Protein AF-A0A2V1BED7-F1 (afdb_monomer)

Foldseek 3Di:
DDPVVVQVVQQVVCVVVVHPDRGDPVCVVVVVVVVVCVVPVVVNVVVCVVPDPD

Structure (mmCIF, N/CA/C/O backbone):
data_AF-A0A2V1BED7-F1
#
_entry.id   AF-A0A2V1BED7-F1
#
loop_
_atom_site.group_PDB
_atom_site.id
_atom_site.type_symbol
_atom_site.label_atom_id
_atom_site.label_alt_id
_atom_site.label_comp_id
_atom_site.label_asym_id
_atom_site.label_entity_id
_atom_site.label_seq_id
_atom_site.pdbx_PDB_ins_code
_atom_site.Cartn_x
_atom_site.Cartn_y
_atom_site.Cartn_z
_atom_site.occupancy
_atom_site.B_iso_or_equiv
_atom_site.auth_seq_id
_atom_site.auth_comp_id
_atom_site.auth_asym_id
_atom_site.auth_atom_id
_atom_site.pdbx_PDB_model_num
ATOM 1 N N . MET A 1 1 ? -5.543 14.604 6.907 1.00 71.31 1 MET A N 1
ATOM 2 C CA . MET A 1 1 ? -6.175 13.302 7.230 1.00 71.31 1 MET A CA 1
ATOM 3 C C . MET A 1 1 ? -5.114 12.412 7.858 1.00 71.31 1 MET A C 1
ATOM 5 O O . MET A 1 1 ? -4.026 12.351 7.307 1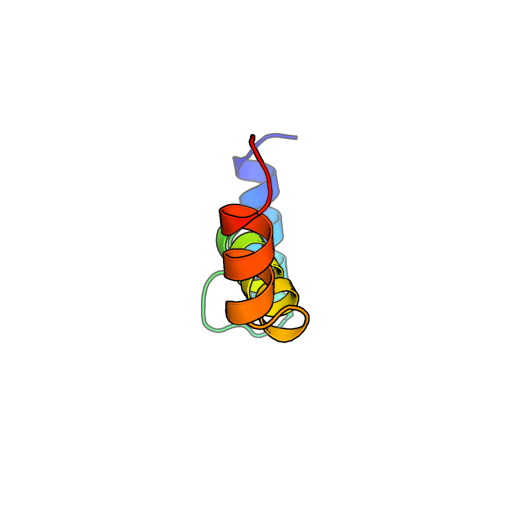.00 71.31 1 MET A O 1
ATOM 9 N N . THR A 1 2 ? -5.362 11.797 9.015 1.00 94.12 2 THR A N 1
ATOM 10 C CA . THR A 1 2 ? -4.352 10.947 9.671 1.00 94.12 2 THR A CA 1
ATOM 11 C C . THR A 1 2 ? -4.211 9.608 8.949 1.00 94.12 2 THR A C 1
AT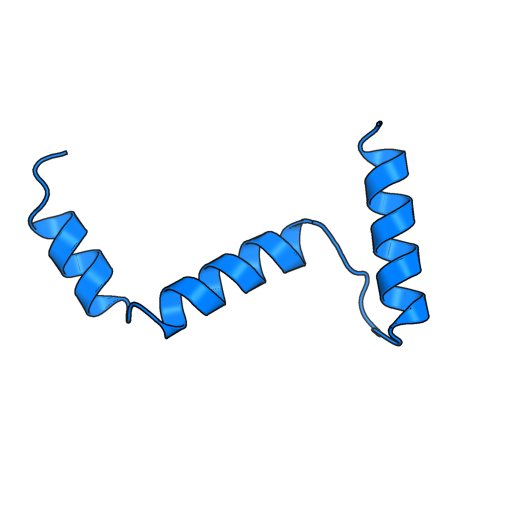OM 13 O O . THR A 1 2 ? -5.170 9.122 8.341 1.00 94.12 2 THR A O 1
ATOM 16 N N . TYR A 1 3 ? -3.037 8.977 9.058 1.00 90.38 3 TYR A N 1
ATOM 17 C CA . TYR A 1 3 ? -2.812 7.636 8.508 1.00 90.38 3 TYR A CA 1
ATOM 18 C C . TYR A 1 3 ? -3.819 6.615 9.058 1.00 90.38 3 TYR A C 1
ATOM 20 O O . TYR A 1 3 ? -4.323 5.780 8.315 1.00 90.38 3 TYR A O 1
ATOM 28 N N . SER A 1 4 ? -4.197 6.741 10.335 1.00 93.25 4 SER A N 1
ATOM 29 C CA . SER A 1 4 ? -5.217 5.898 10.968 1.00 93.25 4 SER A CA 1
ATOM 30 C C . SER A 1 4 ? -6.584 6.001 10.287 1.00 93.25 4 SER A C 1
ATOM 32 O O . SER A 1 4 ? -7.222 4.981 10.032 1.00 93.25 4 SER A O 1
ATOM 34 N N . LYS A 1 5 ? -7.017 7.215 9.926 1.00 96.25 5 LYS A N 1
ATOM 35 C CA . LYS A 1 5 ? -8.300 7.445 9.249 1.00 96.25 5 LYS A CA 1
ATOM 36 C C . LYS A 1 5 ? -8.273 6.926 7.808 1.00 96.25 5 LYS A C 1
ATOM 38 O O . LYS A 1 5 ? -9.242 6.333 7.350 1.00 96.25 5 LYS A O 1
ATOM 43 N N . TYR A 1 6 ? -7.143 7.079 7.121 1.00 93.50 6 TYR A N 1
ATOM 44 C CA . TYR A 1 6 ? -6.930 6.504 5.790 1.00 93.50 6 TYR A CA 1
ATOM 45 C C . TYR A 1 6 ? -6.941 4.966 5.806 1.00 93.50 6 TYR A C 1
ATOM 47 O O . TYR A 1 6 ? -7.679 4.345 5.044 1.00 93.50 6 TYR A O 1
ATOM 55 N N . ALA A 1 7 ? -6.199 4.344 6.725 1.00 93.81 7 ALA A N 1
ATOM 56 C CA . ALA A 1 7 ? -6.160 2.891 6.878 1.00 93.81 7 ALA A CA 1
ATOM 57 C C . ALA A 1 7 ? -7.527 2.301 7.267 1.00 93.81 7 ALA A C 1
ATOM 59 O O . ALA A 1 7 ? -7.866 1.198 6.839 1.00 93.81 7 ALA A O 1
ATOM 60 N N . PHE A 1 8 ? -8.324 3.039 8.048 1.00 94.31 8 PHE A N 1
ATOM 61 C CA . PHE A 1 8 ? -9.707 2.672 8.352 1.00 94.31 8 PHE A CA 1
ATOM 62 C C . PHE A 1 8 ? -10.569 2.601 7.084 1.00 94.31 8 PHE A C 1
ATOM 64 O O . PHE A 1 8 ? -11.237 1.591 6.860 1.00 94.31 8 PHE A O 1
ATOM 71 N N . TYR A 1 9 ? -10.515 3.627 6.229 1.00 95.31 9 TYR A N 1
ATOM 72 C CA . TYR A 1 9 ? -11.278 3.632 4.980 1.00 95.31 9 TYR A CA 1
ATOM 73 C C . TYR A 1 9 ? -10.830 2.545 4.005 1.00 95.31 9 TYR A C 1
ATOM 75 O O . TYR A 1 9 ? -11.684 1.915 3.393 1.00 95.31 9 TYR A O 1
ATOM 83 N N . LEU A 1 10 ? -9.526 2.271 3.900 1.00 95.31 10 LEU A N 1
ATOM 84 C CA . LEU A 1 10 ? -9.035 1.167 3.071 1.00 95.31 10 LEU A CA 1
ATOM 85 C C . LEU A 1 10 ? -9.561 -0.190 3.541 1.00 95.31 10 LEU A C 1
ATOM 87 O O . LEU A 1 10 ? -9.994 -0.994 2.724 1.00 95.31 10 LEU A O 1
ATOM 91 N N . ASN A 1 11 ? -9.564 -0.430 4.854 1.00 94.12 11 ASN A N 1
ATOM 92 C CA . ASN A 1 11 ? -10.105 -1.666 5.412 1.00 94.12 11 ASN A CA 1
ATOM 93 C C . ASN A 1 11 ? -11.597 -1.808 5.077 1.00 94.12 11 ASN A C 1
ATOM 95 O O . ASN A 1 11 ? -12.020 -2.844 4.575 1.00 94.12 11 ASN A O 1
ATOM 99 N N . ARG A 1 12 ? -12.377 -0.739 5.279 1.00 95.62 12 ARG A N 1
ATOM 100 C CA . ARG A 1 12 ? -13.799 -0.729 4.923 1.00 95.62 12 ARG A CA 1
ATOM 101 C C . ARG A 1 12 ? -14.020 -0.997 3.433 1.00 95.62 12 ARG A C 1
ATOM 103 O O . ARG A 1 12 ? -14.820 -1.859 3.106 1.00 95.62 12 ARG A O 1
ATOM 110 N N . LEU A 1 13 ? -13.276 -0.319 2.560 1.00 96.50 13 LEU A N 1
ATOM 111 C CA . LEU A 1 13 ? -13.342 -0.523 1.113 1.00 96.50 13 LEU A CA 1
ATOM 112 C C . LEU A 1 13 ? -13.068 -1.984 0.735 1.00 96.50 13 LEU A C 1
ATOM 114 O O . LEU A 1 13 ? -13.788 -2.546 -0.080 1.00 96.50 13 LEU A O 1
ATOM 118 N N . GLY A 1 14 ? -12.051 -2.604 1.342 1.00 95.62 14 G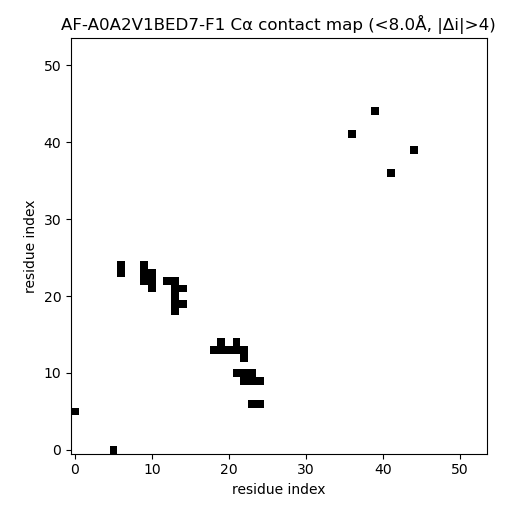LY A N 1
ATOM 119 C CA . GLY A 1 14 ? -11.732 -4.008 1.092 1.00 95.62 14 GLY A CA 1
ATOM 120 C C . GLY A 1 14 ? -12.855 -4.953 1.513 1.00 95.62 14 GLY A C 1
ATOM 121 O O . GLY A 1 14 ? -13.223 -5.835 0.744 1.00 95.62 14 GLY A O 1
ATOM 122 N N . ARG A 1 15 ? -13.455 -4.722 2.688 1.00 94.94 15 ARG A N 1
ATOM 123 C CA . ARG A 1 15 ? -14.602 -5.509 3.171 1.00 94.94 15 ARG A CA 1
ATOM 124 C C . ARG A 1 15 ? -15.826 -5.349 2.274 1.00 94.94 15 ARG A C 1
ATOM 126 O O . ARG A 1 15 ? -16.446 -6.347 1.931 1.00 94.94 15 ARG A O 1
ATOM 133 N N . ASP A 1 16 ? -16.142 -4.118 1.881 1.00 96.75 16 ASP A N 1
ATOM 134 C CA . ASP A 1 16 ? -17.289 -3.814 1.019 1.00 96.75 16 ASP A CA 1
ATOM 135 C C . ASP A 1 16 ? -17.097 -4.397 -0.399 1.00 96.75 16 ASP A C 1
ATOM 137 O O . ASP A 1 16 ? -18.067 -4.774 -1.050 1.00 96.75 16 ASP A O 1
ATOM 141 N N . ALA A 1 17 ? -15.848 -4.536 -0.859 1.00 95.44 17 ALA A N 1
ATOM 142 C CA . ALA A 1 17 ? -15.490 -5.201 -2.114 1.00 95.44 17 ALA A CA 1
ATOM 143 C C . ALA A 1 17 ? -15.413 -6.741 -2.015 1.00 95.44 17 ALA A C 1
ATOM 145 O O . ALA A 1 17 ? -15.137 -7.396 -3.018 1.00 95.44 17 ALA A O 1
ATOM 146 N N . GLY A 1 18 ? -15.629 -7.323 -0.829 1.00 96.25 18 GLY A N 1
ATOM 147 C CA . GLY A 1 18 ? -15.568 -8.772 -0.612 1.00 96.25 18 GLY A CA 1
ATOM 148 C C . GLY A 1 18 ? -14.152 -9.359 -0.604 1.00 96.25 18 GLY A C 1
ATOM 149 O O . GLY A 1 18 ? -13.990 -10.549 -0.858 1.00 96.25 18 GLY A O 1
ATOM 150 N N . LEU A 1 19 ? -13.122 -8.551 -0.333 1.00 93.62 19 LEU A N 1
ATOM 151 C CA . LEU A 1 19 ? -11.753 -9.050 -0.196 1.00 93.62 19 LEU A CA 1
ATOM 152 C C . LEU A 1 19 ? -11.597 -9.807 1.130 1.00 93.62 19 LEU A C 1
ATOM 154 O O . LEU A 1 19 ? -11.900 -9.267 2.195 1.00 93.62 19 LEU A O 1
ATOM 158 N N . GLU A 1 20 ? -11.092 -11.040 1.058 1.00 91.00 20 GLU A N 1
ATOM 159 C CA . GLU A 1 20 ? -10.770 -11.855 2.239 1.00 91.00 20 GLU A CA 1
ATOM 160 C C . GLU A 1 20 ? -9.621 -11.232 3.042 1.00 91.00 20 GLU A C 1
ATOM 162 O O . GLU A 1 20 ? -9.674 -11.142 4.271 1.00 91.00 20 GLU A O 1
ATOM 167 N N . ASP A 1 21 ? -8.614 -10.722 2.330 1.00 91.31 21 ASP A N 1
ATOM 168 C CA . ASP A 1 21 ? -7.460 -10.056 2.915 1.00 91.31 21 ASP A CA 1
ATOM 169 C C . ASP A 1 21 ? -7.665 -8.551 3.085 1.00 91.31 21 ASP A C 1
ATOM 171 O O . ASP A 1 21 ? -8.293 -7.851 2.282 1.00 91.31 21 ASP A O 1
ATOM 175 N N . LYS A 1 22 ? -7.042 -8.009 4.136 1.00 90.31 22 LYS A N 1
ATOM 176 C CA . LYS A 1 22 ? -7.101 -6.579 4.430 1.00 90.31 22 LYS A CA 1
ATOM 177 C C . LYS A 1 22 ? -6.430 -5.768 3.324 1.00 90.31 22 LYS A C 1
ATOM 179 O O . LYS A 1 22 ? -5.218 -5.838 3.120 1.00 90.31 22 LYS A O 1
ATOM 184 N N . LEU A 1 23 ? -7.203 -4.878 2.712 1.00 93.44 23 LEU A N 1
ATOM 185 C CA . LEU A 1 23 ? -6.679 -3.903 1.768 1.00 93.44 23 LEU A CA 1
ATOM 186 C C . LEU A 1 23 ? -5.794 -2.874 2.491 1.00 93.44 23 LEU A C 1
ATOM 188 O O . LEU A 1 23 ? -6.220 -2.191 3.427 1.00 93.44 23 LEU A O 1
ATOM 192 N N . THR A 1 24 ? -4.542 -2.761 2.049 1.00 93.00 24 THR A N 1
ATOM 193 C CA . THR A 1 24 ? -3.548 -1.834 2.608 1.00 93.00 24 THR A CA 1
ATOM 194 C C . THR A 1 24 ? -3.003 -0.902 1.534 1.00 93.00 24 THR A C 1
ATOM 196 O O . THR A 1 24 ? -3.103 -1.165 0.337 1.00 93.00 24 THR A O 1
ATOM 199 N N . SER A 1 25 ? -2.362 0.186 1.959 1.00 91.19 25 SER A N 1
ATOM 200 C CA . SER A 1 25 ? -1.631 1.091 1.062 1.00 91.19 25 SER A CA 1
ATOM 201 C C . SER A 1 25 ? -0.572 0.363 0.227 1.00 91.19 25 SER A C 1
ATOM 203 O O . SER A 1 25 ? -0.330 0.715 -0.929 1.00 91.19 25 SER A O 1
ATOM 205 N N . TYR A 1 26 ? 0.027 -0.692 0.788 1.00 92.56 26 TYR A N 1
ATOM 206 C CA . TYR A 1 26 ? 1.005 -1.529 0.106 1.00 92.56 26 TYR A CA 1
ATOM 207 C C . TYR A 1 26 ? 0.417 -2.224 -1.129 1.00 92.56 26 TYR A C 1
ATOM 209 O O . TYR A 1 26 ? 1.095 -2.277 -2.155 1.00 92.56 26 TYR A O 1
ATOM 217 N N . CYS A 1 27 ? -0.838 -2.687 -1.071 1.00 92.12 27 CYS A N 1
ATOM 218 C CA . CYS A 1 27 ? -1.512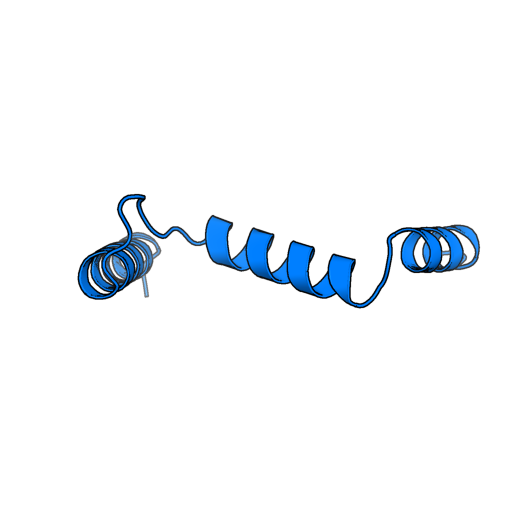 -3.353 -2.190 1.00 92.12 27 CYS A CA 1
ATOM 219 C C . CYS A 1 27 ? -1.547 -2.460 -3.437 1.00 92.12 27 CYS A C 1
ATOM 221 O O . CYS A 1 27 ? -1.231 -2.921 -4.529 1.00 92.12 27 CYS A O 1
ATOM 223 N N . PHE A 1 28 ? -1.829 -1.164 -3.273 1.00 91.88 28 PHE A N 1
ATOM 224 C CA . PHE A 1 28 ? -1.830 -0.202 -4.380 1.00 91.88 28 PHE A CA 1
ATOM 225 C C . PHE A 1 28 ? -0.430 0.056 -4.926 1.00 91.88 28 PHE A C 1
ATOM 227 O O . PHE A 1 28 ? -0.231 0.058 -6.138 1.00 91.88 28 PHE A O 1
ATOM 234 N N . ARG A 1 29 ? 0.560 0.236 -4.044 1.00 92.56 29 ARG A N 1
ATOM 235 C CA . ARG A 1 29 ? 1.949 0.450 -4.470 1.00 92.56 29 ARG A CA 1
ATOM 236 C C . ARG A 1 29 ? 2.479 -0.751 -5.255 1.00 92.56 29 ARG A C 1
ATOM 238 O O . ARG A 1 29 ? 3.099 -0.568 -6.298 1.00 92.56 29 ARG A O 1
ATOM 245 N N . ARG A 1 30 ? 2.227 -1.970 -4.768 1.00 93.75 30 ARG A N 1
ATOM 246 C CA . ARG A 1 30 ? 2.647 -3.208 -5.436 1.00 93.75 30 ARG A CA 1
ATOM 247 C C . ARG A 1 30 ? 1.853 -3.457 -6.716 1.00 93.75 30 ARG A C 1
ATOM 249 O O . ARG A 1 30 ? 2.462 -3.797 -7.718 1.00 93.75 30 ARG A O 1
ATOM 256 N N . GLY A 1 31 ? 0.540 -3.233 -6.702 1.00 92.81 31 GLY A N 1
ATOM 257 C CA . GLY A 1 31 ? -0.310 -3.338 -7.888 1.00 92.81 31 GLY A CA 1
ATOM 258 C C . GLY A 1 31 ? 0.117 -2.379 -8.998 1.00 92.81 31 GLY A C 1
ATOM 259 O O . GLY A 1 31 ? 0.225 -2.789 -10.147 1.00 92.81 31 GLY A O 1
ATOM 260 N N . CYS A 1 32 ? 0.459 -1.136 -8.648 1.00 91.19 32 CYS A N 1
ATOM 261 C CA . CYS A 1 32 ? 0.990 -0.153 -9.591 1.00 91.19 32 CYS A CA 1
ATOM 262 C C . CYS A 1 32 ? 2.346 -0.587 -10.168 1.00 91.19 32 CYS A C 1
ATOM 264 O O . CYS A 1 32 ? 2.519 -0.577 -11.381 1.00 91.19 32 CYS A O 1
ATOM 266 N N . ALA A 1 33 ? 3.277 -1.041 -9.321 1.00 88.75 33 ALA A N 1
ATOM 267 C CA . ALA A 1 33 ? 4.563 -1.563 -9.784 1.00 88.75 33 ALA A CA 1
ATOM 268 C C . ALA A 1 33 ? 4.385 -2.757 -10.736 1.00 88.75 33 ALA A C 1
ATOM 270 O O . ALA A 1 33 ? 4.950 -2.748 -11.819 1.00 88.75 33 ALA A O 1
ATOM 271 N N . ASN A 1 34 ? 3.530 -3.722 -10.385 1.00 89.69 34 ASN A N 1
ATOM 272 C CA . ASN A 1 34 ? 3.242 -4.875 -11.238 1.00 89.69 34 ASN A CA 1
ATOM 273 C C . ASN A 1 34 ? 2.606 -4.461 -12.579 1.00 89.69 34 ASN A C 1
ATOM 275 O O . ASN A 1 34 ? 2.928 -5.040 -13.612 1.00 89.69 34 ASN A O 1
ATOM 279 N N . ALA A 1 35 ? 1.715 -3.464 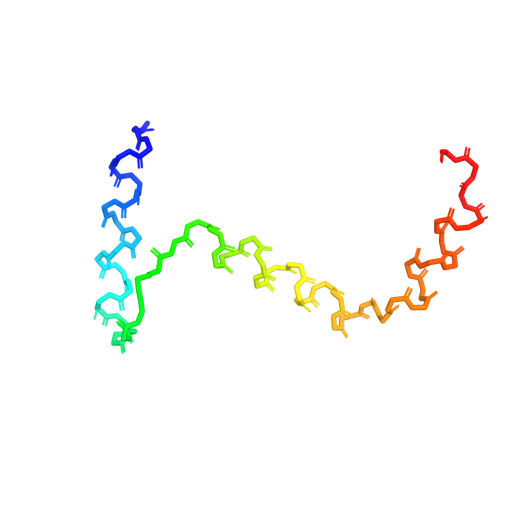-12.582 1.00 90.19 35 ALA A N 1
ATOM 280 C CA . ALA A 1 35 ? 1.115 -2.944 -13.809 1.00 90.19 35 ALA A CA 1
ATOM 281 C C . ALA A 1 35 ? 2.167 -2.268 -14.703 1.00 90.19 35 ALA A C 1
ATOM 283 O O . ALA A 1 35 ? 2.208 -2.527 -15.903 1.00 90.19 35 ALA A O 1
ATOM 284 N N . ILE A 1 36 ? 3.061 -1.466 -14.118 1.00 85.69 36 ILE A N 1
ATOM 285 C CA . ILE A 1 36 ? 4.185 -0.850 -14.836 1.00 85.69 36 ILE A CA 1
ATOM 286 C C . ILE A 1 36 ? 5.122 -1.928 -15.391 1.00 85.69 36 ILE A C 1
ATOM 288 O O . ILE A 1 36 ? 5.446 -1.877 -16.574 1.00 85.69 36 ILE A O 1
ATOM 292 N N . ASP A 1 37 ? 5.491 -2.927 -14.585 1.00 84.88 37 ASP A N 1
ATOM 293 C CA . ASP A 1 37 ? 6.337 -4.054 -15.002 1.00 84.88 37 ASP A CA 1
ATOM 294 C C . ASP A 1 37 ? 5.691 -4.869 -16.138 1.00 84.88 37 ASP A C 1
ATOM 296 O O . ASP A 1 37 ? 6.388 -5.394 -17.004 1.00 84.88 37 ASP A O 1
ATOM 300 N N . SER A 1 38 ? 4.356 -4.964 -16.169 1.00 83.38 38 SER A N 1
ATOM 301 C CA . SER A 1 38 ? 3.632 -5.656 -17.245 1.00 83.38 38 SER A CA 1
ATOM 302 C C . SER A 1 38 ? 3.634 -4.892 -18.573 1.00 83.38 38 SER A C 1
ATOM 304 O O . SER A 1 38 ? 3.593 -5.510 -19.634 1.00 83.38 38 SER A O 1
ATOM 306 N N . ILE A 1 39 ? 3.698 -3.556 -18.522 1.00 83.94 39 ILE A N 1
ATOM 307 C CA . ILE A 1 39 ? 3.757 -2.683 -19.705 1.00 83.94 39 ILE A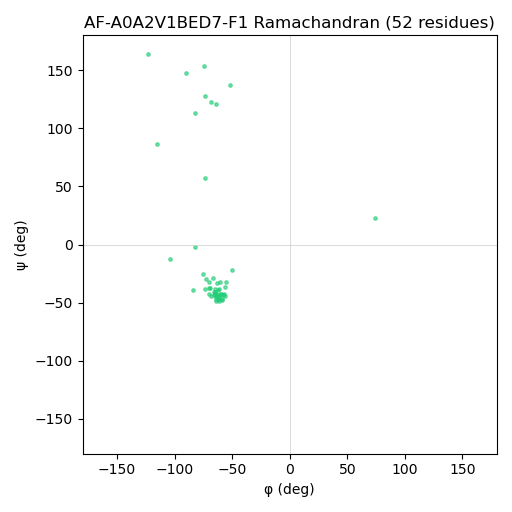 CA 1
ATOM 308 C C . ILE A 1 39 ? 5.202 -2.558 -20.197 1.00 83.94 39 ILE A C 1
ATOM 310 O O . ILE A 1 39 ? 5.463 -2.558 -21.399 1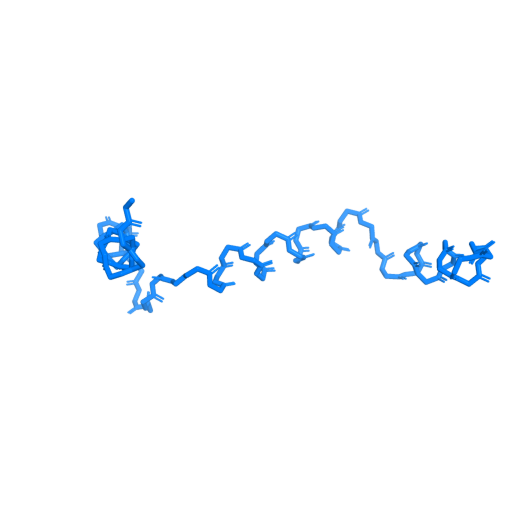.00 83.94 39 ILE A O 1
ATOM 314 N N . TYR A 1 40 ? 6.144 -2.470 -19.261 1.00 74.12 40 TYR A N 1
ATOM 315 C CA . TYR A 1 40 ? 7.569 -2.361 -19.519 1.00 74.12 40 TYR A CA 1
ATOM 316 C C . TYR A 1 40 ? 8.257 -3.612 -18.980 1.00 74.12 40 TYR A C 1
ATOM 318 O O . TYR A 1 40 ? 8.735 -3.591 -17.841 1.00 74.12 40 TYR A O 1
ATOM 326 N N . PRO A 1 41 ? 8.336 -4.700 -19.773 1.00 68.81 41 PRO A N 1
ATOM 327 C CA . PRO A 1 41 ? 9.049 -5.890 -19.349 1.00 68.81 41 PRO A CA 1
ATOM 328 C C . PRO A 1 41 ? 10.452 -5.486 -18.905 1.00 68.81 41 PRO A C 1
ATOM 330 O O . PRO A 1 41 ? 11.106 -4.643 -19.524 1.00 68.81 41 PRO A O 1
ATOM 333 N N . THR A 1 42 ? 10.894 -6.069 -17.794 1.00 63.88 42 THR A N 1
ATOM 334 C CA . THR A 1 42 ? 12.083 -5.678 -17.024 1.00 63.88 42 THR A CA 1
ATOM 335 C C . THR A 1 42 ? 13.346 -5.529 -17.888 1.00 63.88 42 THR A C 1
ATOM 337 O O . THR A 1 42 ? 14.251 -4.783 -17.525 1.00 63.88 42 THR A O 1
ATOM 340 N N . SER A 1 43 ? 13.386 -6.166 -19.064 1.00 62.22 43 SER A N 1
ATOM 341 C CA . SER A 1 43 ? 14.403 -5.986 -20.104 1.00 62.22 43 SER A CA 1
ATOM 342 C C . SER A 1 43 ? 14.536 -4.540 -20.607 1.00 62.22 43 SER A C 1
ATOM 344 O O . SER A 1 43 ? 15.658 -4.055 -20.715 1.00 62.22 43 SER A O 1
ATOM 346 N N . TYR A 1 44 ? 13.443 -3.810 -20.848 1.00 63.28 44 TYR A N 1
ATOM 347 C CA . TYR A 1 44 ? 13.492 -2.403 -21.275 1.00 63.28 44 TYR A CA 1
ATOM 348 C C . TYR A 1 44 ? 13.890 -1.463 -20.131 1.00 63.28 44 TYR A C 1
ATOM 350 O O . TYR A 1 44 ? 14.684 -0.549 -20.343 1.00 63.28 44 TYR A O 1
ATOM 358 N N . TYR A 1 45 ? 13.414 -1.713 -18.906 1.00 62.78 45 TYR A N 1
ATOM 359 C CA . TYR A 1 45 ? 13.822 -0.946 -17.720 1.00 62.78 45 TYR A CA 1
A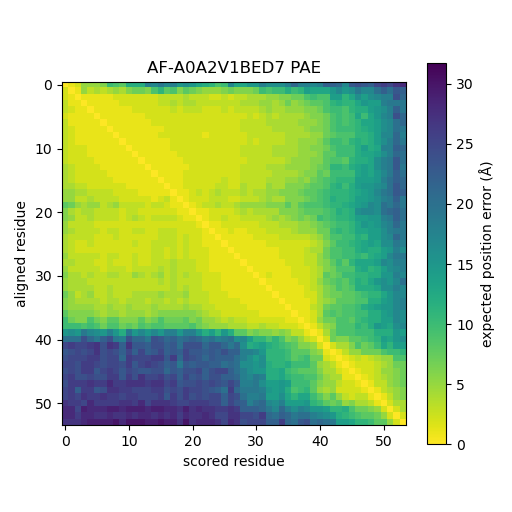TOM 360 C C . TYR A 1 45 ? 15.306 -1.145 -17.385 1.00 62.78 45 TYR A C 1
ATOM 362 O O . TYR A 1 45 ? 15.994 -0.178 -17.064 1.00 62.78 45 TYR A O 1
ATOM 370 N N . GLN A 1 46 ? 15.828 -2.374 -17.487 1.00 63.16 46 GLN A N 1
ATOM 371 C CA . GLN A 1 46 ? 17.254 -2.642 -17.289 1.00 63.16 46 GLN A CA 1
ATOM 372 C C . GLN A 1 46 ? 18.118 -2.073 -18.415 1.00 63.16 46 GLN A C 1
ATOM 374 O O . GLN A 1 46 ? 19.178 -1.529 -18.122 1.00 63.16 46 GLN A O 1
ATOM 379 N N . LEU A 1 47 ? 17.661 -2.108 -19.671 1.00 62.84 47 LEU A N 1
ATOM 380 C CA . LEU A 1 47 ? 18.358 -1.458 -20.787 1.00 62.84 47 LEU A CA 1
ATOM 381 C C . LEU A 1 47 ? 18.393 0.068 -20.645 1.00 62.84 47 LEU A C 1
ATOM 383 O O . LEU A 1 47 ? 19.446 0.666 -20.859 1.00 62.84 47 LEU A O 1
ATOM 387 N N . LEU A 1 48 ? 17.285 0.697 -20.242 1.00 62.91 48 LEU A N 1
ATOM 388 C CA . LEU A 1 48 ? 17.236 2.136 -19.971 1.00 62.91 48 LEU A CA 1
ATOM 389 C C . LEU A 1 48 ? 18.131 2.517 -18.790 1.00 62.91 48 LEU A C 1
ATOM 391 O O . LEU A 1 48 ? 18.874 3.481 -18.900 1.00 62.91 48 LEU A O 1
ATOM 395 N N . LYS A 1 49 ? 18.134 1.737 -17.702 1.00 64.19 49 LYS A N 1
ATOM 396 C CA . LYS A 1 49 ? 18.985 1.991 -16.529 1.00 64.19 49 LYS A CA 1
ATOM 397 C C . LYS A 1 49 ? 20.474 1.730 -16.795 1.00 64.19 49 LYS A C 1
ATOM 399 O O . LYS A 1 49 ? 21.318 2.403 -16.222 1.00 64.19 49 LYS A O 1
ATOM 404 N N . ALA A 1 50 ? 20.799 0.772 -17.666 1.00 65.56 50 ALA A N 1
ATOM 405 C CA . ALA A 1 50 ? 22.172 0.490 -18.087 1.00 65.56 50 ALA A CA 1
ATOM 406 C C . ALA A 1 50 ? 22.722 1.535 -19.077 1.00 65.56 50 ALA A C 1
ATOM 408 O O . ALA A 1 50 ? 23.933 1.725 -19.143 1.00 65.56 50 ALA A O 1
ATOM 409 N N . ASN A 1 51 ? 21.850 2.215 -19.834 1.00 62.34 51 ASN A N 1
ATOM 410 C CA . ASN A 1 51 ? 22.239 3.238 -20.813 1.00 62.34 51 ASN A CA 1
ATOM 411 C C . ASN A 1 51 ? 21.985 4.683 -20.349 1.00 62.34 51 ASN A C 1
ATOM 413 O O . ASN A 1 51 ? 22.498 5.619 -20.963 1.00 62.34 51 ASN A O 1
ATOM 417 N N . SER A 1 52 ? 21.238 4.905 -19.266 1.00 60.34 52 SER A N 1
ATOM 418 C CA . SER A 1 52 ? 21.128 6.218 -18.636 1.00 60.34 52 SER A CA 1
ATOM 419 C C . SER A 1 52 ? 22.332 6.443 -17.724 1.00 60.34 52 SER A C 1
ATOM 421 O O . SER A 1 52 ? 22.470 5.778 -16.702 1.00 60.34 52 SER A O 1
ATOM 423 N N . ARG A 1 53 ? 23.196 7.400 -18.076 1.00 57.03 53 ARG A N 1
ATOM 424 C CA . ARG A 1 53 ? 24.281 7.911 -17.217 1.00 57.03 53 ARG A CA 1
ATOM 425 C C . ARG A 1 53 ? 23.743 8.805 -16.080 1.00 57.03 53 ARG A C 1
ATO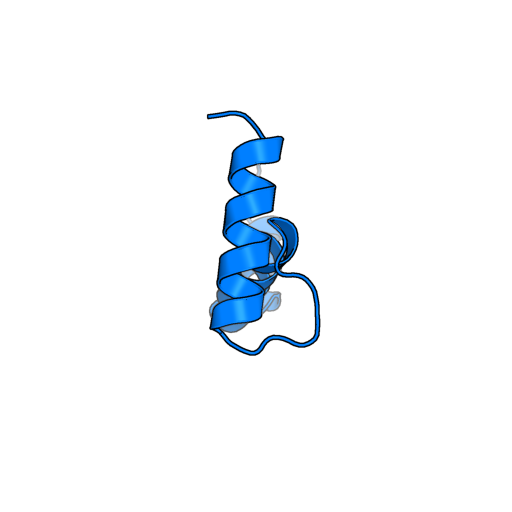M 427 O O . ARG A 1 53 ? 24.127 9.969 -15.994 1.00 57.03 53 ARG A O 1
ATOM 434 N N . PHE A 1 54 ? 22.843 8.283 -15.251 1.00 45.66 54 PHE A N 1
ATOM 435 C CA . PHE A 1 54 ? 22.411 8.906 -13.995 1.00 45.66 54 PHE A CA 1
ATOM 436 C C . PHE A 1 54 ? 22.661 7.957 -12.828 1.00 45.66 54 PHE A C 1
ATOM 438 O O . PHE A 1 54 ? 22.355 6.753 -12.980 1.00 45.66 54 PHE A O 1
#

Nearest PDB structures (foldseek):
  8evh-assembly1_O  TM=6.007E-01  e=3.110E+00  Mus musculus
  8e3k-assembly1_F  TM=6.330E-01  e=3.642E+00  Homo sapiens

Solvent-accessible surface area (backbone atoms only — not comparable to full-atom values): 3227 Å² total; per-residue (Å²): 136,55,70,68,60,52,51,50,51,36,37,50,52,20,53,77,70,68,44,90,62,83,42,49,77,62,56,55,57,51,52,50,50,52,53,51,42,70,75,43,49,64,68,57,55,50,51,49,58,74,69,43,97,120

Secondary structure (DSSP, 8-state):
--HHHHHHHHHHHHHHTT-SSPP-HHHHHHHHHHHHHHHS-HHHHHHHHHH---

Radius of gyration: 16.53 Å; Cα contacts (8 Å, |Δi|>4): 19; chains: 1; bounding box: 42×25×32 Å

Sequence (54 aa):
MTYSKYAFYLNRLGRDAGLEDKLTSYCFRRGCANAIDSIYPTSYYQLLKANSRF

Mean predicted aligned error: 8.89 Å

pLDDT: mean 83.69, std 14.01, range [45.66, 96.75]